Protein AF-A0A9N9AVS7-F1 (afdb_monomer_lite)

Sequence (175 aa):
MSTRVISFNDLRQEFRLSVIRLQADAKSEFERKAEKIQEEVSEMNEDEIEDYVRGKFQKLNSLFLERSIDLEEYVIGKKPQKPVKNPDETNEEYQERNKAYEDDLKSYKTFTTWSMNIIERLTDWLSELFDEIMNFFKNLWILIKCKFQDIYTSVRNFVERIAEKFSQLHKYLFR

Structure (mmCIF, N/CA/C/O backbone):
data_AF-A0A9N9AVS7-F1
#
_entry.id   AF-A0A9N9AVS7-F1
#
loop_
_atom_site.group_PDB
_atom_site.id
_atom_site.type_symbol
_atom_site.label_atom_id
_atom_site.label_alt_id
_atom_site.label_comp_id
_atom_site.label_asym_id
_atom_site.label_entity_id
_atom_site.label_seq_id
_atom_site.pdbx_PDB_ins_code
_atom_site.Cartn_x
_atom_site.Cartn_y
_atom_site.Cartn_z
_atom_site.occupancy
_atom_site.B_iso_or_equiv
_atom_site.auth_seq_id
_atom_site.auth_comp_id
_atom_site.auth_asym_id
_atom_site.auth_atom_id
_atom_site.pdbx_PDB_model_num
ATOM 1 N N . MET A 1 1 ? -28.516 -17.788 5.079 1.00 35.97 1 MET A N 1
ATOM 2 C CA . MET A 1 1 ? -27.340 -17.610 4.199 1.00 35.97 1 MET A CA 1
ATOM 3 C C . MET A 1 1 ? -26.111 -17.904 5.036 1.00 35.97 1 MET A C 1
ATOM 5 O O . MET A 1 1 ? -25.954 -17.280 6.073 1.00 35.97 1 MET A O 1
ATOM 9 N N . SER A 1 2 ? -25.322 -18.914 4.670 1.00 32.44 2 SER A N 1
ATOM 10 C CA . SER A 1 2 ? -24.128 -19.298 5.429 1.00 32.44 2 SER A CA 1
ATOM 11 C C . SER A 1 2 ? -22.992 -18.345 5.072 1.00 32.44 2 SER A C 1
ATOM 13 O O . SER A 1 2 ? -22.505 -18.378 3.943 1.00 32.44 2 SER A O 1
ATOM 15 N N . THR A 1 3 ? -22.583 -17.489 6.006 1.00 39.91 3 THR A N 1
ATOM 16 C CA . THR A 1 3 ? -21.383 -16.658 5.867 1.00 39.91 3 THR A CA 1
ATOM 17 C C . THR A 1 3 ? -20.189 -17.597 5.744 1.00 39.91 3 THR A C 1
ATOM 19 O O . THR A 1 3 ? -19.870 -18.335 6.676 1.00 39.91 3 THR A O 1
ATOM 22 N N . ARG A 1 4 ? -19.579 -17.658 4.559 1.00 41.06 4 ARG A N 1
ATOM 23 C CA . ARG A 1 4 ? -18.412 -18.506 4.318 1.00 41.06 4 ARG A CA 1
ATOM 24 C C . ARG A 1 4 ? -17.257 -17.916 5.123 1.00 41.06 4 ARG A C 1
ATOM 26 O O . ARG A 1 4 ? -16.785 -16.828 4.811 1.00 41.06 4 ARG A O 1
ATOM 33 N N . VAL A 1 5 ? -16.853 -18.601 6.188 1.00 46.31 5 VAL A N 1
ATOM 34 C CA . VAL A 1 5 ? -15.674 -18.222 6.971 1.00 46.31 5 VAL A CA 1
ATOM 35 C C . VAL A 1 5 ? -14.461 -18.481 6.086 1.00 46.31 5 VAL A C 1
ATOM 37 O O . VAL A 1 5 ? -14.108 -19.633 5.845 1.00 46.31 5 VAL A O 1
ATOM 40 N N . ILE A 1 6 ? -13.877 -17.416 5.538 1.00 55.72 6 ILE A N 1
ATOM 41 C CA . ILE A 1 6 ? -12.631 -17.496 4.773 1.00 55.72 6 ILE A CA 1
ATOM 42 C C . ILE A 1 6 ? -11.532 -17.856 5.771 1.00 55.72 6 ILE A C 1
ATOM 44 O O . ILE A 1 6 ? -11.281 -17.107 6.718 1.00 55.72 6 ILE A O 1
ATOM 48 N N . SER A 1 7 ? -10.907 -19.021 5.604 1.00 64.00 7 SER A N 1
ATOM 49 C CA . SER A 1 7 ? -9.824 -19.424 6.492 1.00 64.00 7 SER A CA 1
ATOM 50 C C . SER A 1 7 ? -8.529 -18.696 6.123 1.00 64.00 7 SER A C 1
ATOM 52 O O . SER A 1 7 ? -8.306 -18.302 4.977 1.00 64.00 7 SER A O 1
ATOM 54 N N . PHE A 1 8 ? -7.617 -18.570 7.086 1.00 53.09 8 PHE A N 1
ATOM 55 C CA . PHE A 1 8 ? -6.268 -18.044 6.844 1.00 53.09 8 PHE A CA 1
ATOM 56 C C . PHE A 1 8 ? -5.529 -18.803 5.723 1.00 53.09 8 PHE A C 1
ATOM 58 O O . PHE A 1 8 ? -4.751 -18.219 4.968 1.00 53.09 8 PHE A O 1
ATOM 65 N N . ASN A 1 9 ? -5.796 -20.104 5.578 1.00 57.94 9 ASN A N 1
ATOM 66 C CA . ASN A 1 9 ? -5.213 -20.916 4.514 1.00 57.94 9 ASN A CA 1
ATOM 67 C C . ASN A 1 9 ? -5.790 -20.581 3.133 1.00 57.94 9 ASN A C 1
ATOM 69 O O . ASN A 1 9 ? -5.039 -20.632 2.159 1.00 57.94 9 ASN A O 1
ATOM 73 N N . ASP A 1 10 ? -7.063 -20.188 3.050 1.00 65.50 10 ASP A N 1
ATOM 74 C CA . ASP A 1 10 ? -7.693 -19.768 1.794 1.00 65.50 10 ASP A CA 1
ATOM 75 C C . ASP A 1 10 ? -7.088 -18.444 1.306 1.00 65.50 10 ASP A C 1
ATOM 77 O O . ASP A 1 10 ? -6.603 -18.372 0.177 1.00 65.50 10 ASP A O 1
ATOM 81 N N . LEU A 1 11 ? -6.966 -17.447 2.196 1.00 61.53 11 LEU A N 1
ATOM 82 C CA . LEU A 1 11 ? -6.297 -16.167 1.902 1.00 61.53 11 LEU A CA 1
ATOM 83 C C . LEU A 1 11 ? -4.847 -16.366 1.445 1.00 61.53 11 LEU A C 1
ATOM 85 O O . LEU A 1 11 ? -4.372 -15.722 0.510 1.00 61.53 11 LEU A O 1
ATOM 89 N N . ARG A 1 12 ? -4.130 -17.297 2.081 1.00 62.41 12 ARG A N 1
ATOM 90 C CA . ARG A 1 12 ? -2.742 -17.611 1.727 1.00 62.41 12 ARG A CA 1
ATOM 91 C C . ARG A 1 12 ? -2.616 -18.229 0.333 1.00 62.41 12 ARG A C 1
ATOM 93 O O . ARG A 1 12 ? -1.641 -17.947 -0.367 1.00 62.41 12 ARG A O 1
ATOM 100 N N . GLN A 1 13 ? -3.550 -19.097 -0.053 1.00 67.19 13 GLN A N 1
ATOM 101 C CA . GLN A 1 13 ? -3.548 -19.724 -1.376 1.00 67.19 13 GLN A CA 1
ATOM 102 C C . GLN A 1 13 ? -3.958 -18.734 -2.468 1.00 67.19 13 GLN A C 1
ATOM 104 O O . GLN A 1 13 ? -3.292 -18.675 -3.500 1.00 67.19 13 GLN A O 1
ATOM 109 N N . GLU A 1 14 ? -4.967 -17.896 -2.225 1.00 66.62 14 GLU A N 1
ATOM 110 C CA . GLU A 1 14 ? -5.348 -16.820 -3.148 1.00 66.62 14 GLU A CA 1
ATOM 111 C C . GLU A 1 14 ? -4.207 -15.821 -3.368 1.00 66.62 14 GLU A C 1
ATOM 113 O O . GLU A 1 14 ? -3.909 -15.462 -4.510 1.00 66.62 14 GLU A O 1
ATOM 118 N N . PHE A 1 15 ? -3.499 -15.441 -2.301 1.00 62.44 15 PHE A N 1
ATOM 119 C CA . PHE A 1 15 ? -2.329 -14.570 -2.399 1.00 62.44 15 PHE A CA 1
ATOM 120 C C . PHE A 1 15 ? -1.210 -15.214 -3.231 1.00 62.44 15 PHE A C 1
ATOM 122 O O . PHE A 1 15 ? -0.659 -14.583 -4.130 1.00 62.44 15 PHE A O 1
ATOM 129 N N . ARG A 1 16 ? -0.911 -16.500 -3.003 1.00 65.88 16 ARG A N 1
ATOM 130 C CA . ARG A 1 16 ? 0.086 -17.247 -3.793 1.00 65.88 16 ARG A CA 1
ATOM 131 C C . ARG A 1 16 ? -0.275 -17.338 -5.273 1.00 65.88 16 ARG A C 1
ATOM 133 O O . ARG A 1 16 ? 0.585 -17.098 -6.115 1.00 65.88 16 ARG A O 1
ATOM 140 N N . LEU A 1 17 ? -1.524 -17.669 -5.592 1.00 67.94 17 LEU A N 1
ATOM 141 C CA . LEU A 1 17 ? -1.998 -17.744 -6.976 1.00 67.94 17 LEU A CA 1
ATOM 142 C C . LEU A 1 17 ? -1.959 -16.372 -7.660 1.00 67.94 17 LEU A C 1
ATOM 144 O O . LEU A 1 17 ? -1.605 -16.286 -8.834 1.00 67.94 17 LEU A O 1
ATOM 148 N N . SER A 1 18 ? -2.262 -15.306 -6.917 1.00 62.62 18 SER A N 1
ATOM 149 C CA . SER A 1 18 ? -2.163 -13.928 -7.405 1.00 62.62 18 SER A CA 1
ATOM 150 C C . SER A 1 18 ? -0.718 -13.541 -7.716 1.00 62.62 18 SER A C 1
ATOM 152 O O . SER A 1 18 ? -0.465 -12.991 -8.782 1.00 62.62 18 SER A O 1
ATOM 154 N N . VAL A 1 19 ? 0.239 -13.902 -6.851 1.00 59.91 19 VAL A N 1
ATOM 155 C CA . VAL A 1 19 ? 1.678 -13.679 -7.085 1.00 59.91 19 VAL A CA 1
ATOM 156 C C . VAL A 1 19 ? 2.172 -14.439 -8.321 1.00 59.91 19 VAL A C 1
ATOM 158 O O . VAL A 1 19 ? 2.888 -13.863 -9.133 1.00 59.91 19 VAL A O 1
ATOM 161 N N . ILE A 1 20 ? 1.758 -15.697 -8.511 1.00 65.75 20 ILE A N 1
ATOM 162 C CA . ILE A 1 20 ? 2.147 -16.502 -9.684 1.00 65.75 20 ILE A CA 1
ATOM 163 C C . ILE A 1 20 ? 1.597 -15.898 -10.986 1.00 65.75 20 ILE A C 1
ATOM 165 O O . ILE A 1 20 ? 2.318 -15.824 -11.979 1.00 65.75 20 ILE A O 1
ATOM 169 N N . ARG A 1 21 ? 0.340 -15.434 -10.993 1.00 64.75 21 ARG A N 1
ATOM 170 C CA . ARG A 1 21 ? -0.246 -14.745 -12.159 1.00 64.75 21 ARG A CA 1
ATOM 171 C C . ARG A 1 21 ? 0.463 -13.424 -12.450 1.00 64.75 21 ARG A C 1
ATOM 173 O O . ARG A 1 21 ? 0.834 -13.178 -13.590 1.00 64.75 21 ARG A O 1
ATOM 180 N N . LEU A 1 22 ? 0.737 -12.632 -11.411 1.00 63.34 22 LEU A N 1
ATOM 181 C CA . LEU A 1 22 ? 1.546 -11.414 -11.511 1.00 63.34 22 LEU A CA 1
ATOM 182 C C . LEU A 1 22 ? 2.916 -11.695 -12.134 1.00 63.34 22 LEU A C 1
ATOM 184 O O . LEU A 1 22 ? 3.330 -10.966 -13.023 1.00 63.34 22 LEU A O 1
ATOM 188 N N . GLN A 1 23 ? 3.598 -12.764 -11.720 1.00 62.03 23 GLN A N 1
ATOM 189 C CA . GLN A 1 23 ? 4.893 -13.159 -12.283 1.00 62.03 23 GLN A CA 1
ATOM 190 C C . GLN A 1 23 ? 4.810 -13.549 -13.764 1.00 62.03 23 GLN A C 1
ATOM 192 O O . GLN A 1 23 ? 5.704 -13.196 -14.532 1.00 62.03 23 GLN A O 1
ATOM 197 N N . ALA A 1 24 ? 3.756 -14.264 -14.167 1.00 65.75 24 ALA A N 1
ATOM 198 C CA . ALA A 1 24 ? 3.571 -14.714 -15.546 1.00 65.75 24 ALA A CA 1
ATOM 199 C C . ALA A 1 24 ? 3.228 -13.559 -16.505 1.00 65.75 24 ALA A C 1
ATOM 201 O O . ALA A 1 24 ? 3.781 -13.489 -17.602 1.00 65.75 24 ALA A O 1
ATOM 202 N N . ASP A 1 25 ? 2.372 -12.630 -16.073 1.00 67.12 25 ASP A N 1
ATOM 203 C CA . ASP A 1 25 ? 1.868 -11.544 -16.922 1.00 67.12 25 ASP A CA 1
ATOM 204 C C . ASP A 1 25 ? 2.769 -10.294 -16.898 1.00 67.12 25 ASP A C 1
ATOM 206 O O . ASP A 1 25 ? 2.755 -9.499 -17.842 1.00 67.12 25 ASP A O 1
ATOM 210 N N . ALA A 1 26 ? 3.598 -10.125 -15.857 1.00 64.31 26 ALA A N 1
ATOM 211 C CA . ALA A 1 26 ? 4.407 -8.920 -15.651 1.00 64.31 26 ALA A CA 1
ATOM 212 C C . ALA A 1 26 ? 5.380 -8.624 -16.794 1.00 64.31 26 ALA A C 1
ATOM 214 O O . ALA A 1 26 ? 5.586 -7.456 -17.114 1.00 64.31 26 ALA A O 1
ATOM 215 N N . LYS A 1 27 ? 5.977 -9.645 -17.420 1.00 64.38 27 LYS A N 1
ATOM 216 C CA . LYS A 1 27 ? 6.953 -9.437 -18.500 1.00 64.38 27 LYS A CA 1
ATOM 217 C C . LYS A 1 27 ? 6.298 -8.816 -19.738 1.00 64.38 27 LYS A C 1
ATOM 219 O O . LYS A 1 27 ? 6.723 -7.753 -20.179 1.00 64.38 27 LYS A O 1
ATOM 224 N N . SER A 1 28 ? 5.249 -9.451 -20.261 1.00 68.44 28 SER A N 1
ATOM 225 C CA . SER A 1 28 ? 4.549 -8.983 -21.464 1.00 68.44 28 SER A CA 1
ATOM 226 C C . SER A 1 28 ? 3.860 -7.634 -21.231 1.00 68.44 28 SER A C 1
ATOM 228 O O . SER A 1 28 ? 3.841 -6.774 -22.109 1.00 68.44 28 SER A O 1
ATOM 230 N N . GLU A 1 29 ? 3.321 -7.413 -20.028 1.00 74.75 29 GLU A N 1
ATOM 231 C CA . GLU A 1 29 ? 2.781 -6.113 -19.623 1.00 74.75 29 GLU A CA 1
ATOM 232 C C . GLU A 1 29 ? 3.853 -5.019 -19.561 1.00 74.75 29 GLU A C 1
ATOM 234 O O . GLU A 1 29 ? 3.593 -3.890 -19.985 1.00 74.75 29 GLU A O 1
ATOM 239 N N . PHE A 1 30 ? 5.030 -5.335 -19.013 1.00 71.06 30 PHE A N 1
ATOM 240 C CA . PHE A 1 30 ? 6.140 -4.397 -18.888 1.00 71.06 30 PHE A CA 1
ATOM 241 C C . PHE A 1 30 ? 6.669 -3.983 -20.260 1.00 71.06 30 PHE A C 1
ATOM 243 O O . PHE A 1 30 ? 6.760 -2.788 -20.521 1.00 71.06 30 PHE A O 1
ATOM 250 N N . GLU A 1 31 ? 6.955 -4.947 -21.141 1.00 71.69 31 GLU A N 1
ATOM 251 C CA . GLU A 1 31 ? 7.454 -4.699 -22.502 1.00 71.69 31 GLU A CA 1
ATOM 252 C C . GLU A 1 31 ? 6.482 -3.789 -23.275 1.00 71.69 31 GLU A C 1
ATOM 254 O O . GLU A 1 31 ? 6.863 -2.706 -23.720 1.00 71.69 31 GLU A O 1
ATOM 259 N N . ARG A 1 32 ? 5.187 -4.134 -23.287 1.00 81.31 32 ARG A N 1
ATOM 260 C CA . ARG A 1 32 ? 4.142 -3.332 -23.945 1.00 81.31 32 ARG A CA 1
ATOM 261 C C . ARG A 1 32 ? 4.027 -1.908 -23.387 1.00 81.31 32 ARG A C 1
ATOM 263 O O . ARG A 1 32 ? 3.789 -0.957 -24.129 1.00 81.31 32 ARG A O 1
ATOM 270 N N . LYS A 1 33 ? 4.109 -1.741 -22.062 1.00 83.81 33 LYS A N 1
ATOM 271 C CA . LYS A 1 33 ? 4.021 -0.414 -21.425 1.00 83.81 33 LYS A CA 1
ATOM 272 C C . LYS A 1 33 ? 5.284 0.410 -21.671 1.00 83.81 33 LYS A C 1
ATOM 274 O O . LYS A 1 33 ? 5.166 1.622 -21.826 1.00 83.81 33 LYS A O 1
ATOM 279 N N . ALA A 1 34 ? 6.454 -0.222 -21.714 1.00 80.25 34 ALA A N 1
ATOM 280 C CA . ALA A 1 34 ? 7.719 0.444 -21.992 1.00 80.25 34 ALA A CA 1
ATOM 281 C C . ALA A 1 34 ? 7.753 1.014 -23.417 1.00 80.25 34 ALA A C 1
ATOM 283 O O . ALA A 1 34 ? 8.089 2.183 -23.575 1.00 80.25 34 ALA A O 1
ATOM 284 N N . GLU A 1 35 ? 7.319 0.240 -24.418 1.00 80.00 35 GLU A N 1
ATOM 285 C CA . GLU A 1 35 ? 7.210 0.699 -25.814 1.00 80.00 35 GLU A CA 1
ATOM 286 C C . GLU A 1 35 ? 6.297 1.926 -25.935 1.00 80.00 35 GLU A C 1
ATOM 288 O O . GLU A 1 35 ? 6.700 2.956 -26.468 1.00 80.00 35 GLU A O 1
ATOM 293 N N . LYS A 1 36 ? 5.104 1.873 -25.329 1.00 86.19 36 LYS A N 1
ATOM 294 C CA . LYS A 1 36 ? 4.165 3.006 -25.332 1.00 86.19 36 LYS A CA 1
ATOM 295 C C . LYS A 1 36 ? 4.752 4.264 -24.684 1.00 86.19 36 LYS A C 1
ATOM 297 O O . LYS A 1 36 ? 4.551 5.368 -25.174 1.00 86.19 36 LYS A O 1
ATOM 302 N N . ILE A 1 37 ? 5.455 4.113 -23.560 1.00 87.31 37 ILE A N 1
ATOM 303 C CA . ILE A 1 37 ? 6.089 5.247 -22.873 1.00 87.31 37 ILE A CA 1
ATOM 304 C C . ILE A 1 37 ? 7.236 5.811 -23.715 1.00 87.31 37 ILE A C 1
ATOM 306 O O . ILE A 1 37 ? 7.430 7.021 -23.730 1.00 87.31 37 ILE A O 1
ATOM 310 N N . GLN A 1 38 ? 7.984 4.960 -24.419 1.00 86.25 38 GLN A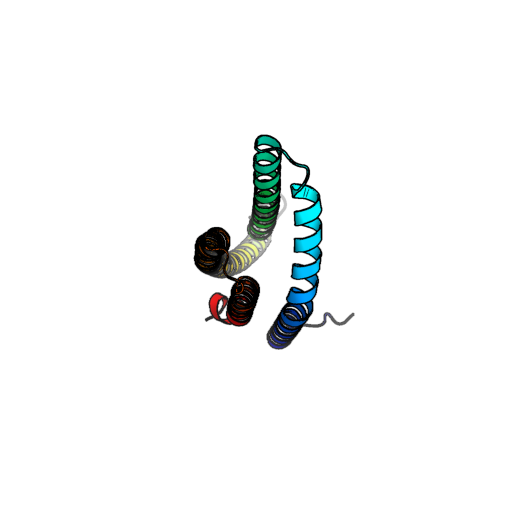 N 1
ATOM 311 C CA . GLN A 1 38 ? 9.037 5.408 -25.323 1.00 86.25 38 GLN A CA 1
ATOM 312 C C . GLN A 1 38 ? 8.468 6.260 -26.463 1.00 86.25 38 GLN A C 1
ATOM 314 O O . GLN A 1 38 ? 9.041 7.304 -26.760 1.00 86.25 38 GLN A O 1
ATOM 319 N N . GLU A 1 39 ? 7.347 5.849 -27.060 1.00 88.44 39 GLU A N 1
ATOM 320 C CA . GLU A 1 39 ? 6.641 6.646 -28.070 1.00 88.44 39 GLU A CA 1
ATOM 321 C C . GLU A 1 39 ? 6.209 8.004 -27.498 1.00 88.44 39 GLU A C 1
ATOM 323 O O . GLU A 1 39 ? 6.561 9.033 -28.068 1.00 88.44 39 GLU A O 1
ATOM 328 N N . GLU A 1 40 ? 5.547 8.015 -26.331 1.00 88.69 40 GLU A N 1
ATOM 329 C CA . GLU A 1 40 ? 5.104 9.247 -25.655 1.00 88.69 40 GLU A CA 1
ATOM 330 C C . GLU A 1 40 ? 6.270 10.218 -25.396 1.00 88.69 40 GLU A C 1
ATOM 332 O O . GLU A 1 40 ? 6.149 11.410 -25.652 1.00 88.69 40 GLU A O 1
ATOM 337 N N . VAL A 1 41 ? 7.406 9.712 -24.908 1.00 90.19 41 VAL A N 1
ATOM 338 C CA . VAL A 1 41 ? 8.562 10.534 -24.511 1.00 90.19 41 VAL A CA 1
ATOM 339 C C . VAL A 1 41 ? 9.418 10.971 -25.706 1.00 90.19 41 VAL A C 1
ATOM 341 O O . VAL A 1 41 ? 10.141 11.958 -25.605 1.00 90.19 41 VAL A O 1
ATOM 344 N N . SER A 1 42 ? 9.351 10.273 -26.844 1.00 89.81 42 SER A N 1
ATOM 345 C CA . SER A 1 42 ? 10.222 10.539 -28.000 1.00 89.81 42 SER A CA 1
ATOM 346 C C . SER A 1 42 ? 10.012 11.908 -28.657 1.00 89.81 42 SER A C 1
ATOM 348 O O . SER A 1 42 ? 10.940 12.427 -29.278 1.00 89.81 42 SER A O 1
ATOM 350 N N . GLU A 1 43 ? 8.824 12.493 -28.498 1.00 90.88 43 GLU A N 1
ATOM 351 C CA . GLU A 1 43 ? 8.455 13.798 -29.063 1.00 90.88 43 GLU A CA 1
ATOM 352 C C . GLU A 1 43 ? 8.586 14.953 -28.053 1.00 90.88 43 GLU A C 1
ATOM 354 O O . GLU A 1 43 ? 8.451 16.114 -28.436 1.00 90.88 43 GLU A O 1
ATOM 359 N N . MET A 1 44 ? 8.858 14.651 -26.778 1.00 95.19 44 MET A N 1
ATOM 360 C CA . MET A 1 44 ? 8.900 15.632 -25.691 1.00 95.19 44 MET A CA 1
ATOM 361 C C . MET A 1 44 ? 10.238 16.380 -25.632 1.00 95.19 44 MET A C 1
ATOM 363 O O . MET A 1 44 ? 11.312 15.806 -25.835 1.00 95.19 44 MET A O 1
ATOM 367 N N . ASN A 1 45 ? 10.182 17.662 -25.278 1.00 95.19 45 ASN A N 1
ATOM 368 C CA . ASN A 1 45 ? 11.353 18.444 -24.887 1.00 95.19 45 ASN A CA 1
ATOM 369 C C . ASN A 1 45 ? 11.751 18.199 -23.414 1.00 95.19 45 ASN A C 1
ATOM 371 O O . ASN A 1 45 ? 11.093 17.456 -22.691 1.00 95.19 45 ASN A O 1
ATOM 375 N N . GLU A 1 46 ? 12.852 18.807 -22.963 1.00 94.00 46 GLU A N 1
ATOM 376 C CA . GLU A 1 46 ? 13.396 18.599 -21.611 1.00 94.00 46 GLU A CA 1
ATOM 377 C C . GLU A 1 46 ? 12.396 18.937 -20.491 1.00 94.00 46 GLU A C 1
ATOM 379 O O . GLU A 1 46 ? 12.189 18.111 -19.598 1.00 94.00 46 GLU A O 1
ATOM 384 N N . ASP A 1 47 ? 11.730 20.091 -20.576 1.00 95.75 47 ASP A N 1
ATOM 385 C CA . ASP A 1 47 ? 10.743 20.530 -19.581 1.00 95.75 47 ASP A CA 1
ATOM 386 C C . ASP A 1 47 ? 9.520 19.593 -19.576 1.00 95.75 47 ASP A C 1
ATOM 388 O O . ASP A 1 47 ? 9.028 19.191 -18.521 1.00 95.75 47 ASP A O 1
ATOM 392 N N . GLU A 1 48 ? 9.065 19.169 -20.760 1.00 96.56 48 GLU A N 1
ATOM 393 C CA . GLU A 1 48 ? 7.953 18.220 -20.911 1.00 96.56 48 GLU A CA 1
ATOM 394 C C . GLU A 1 48 ? 8.281 16.840 -20.315 1.00 96.56 48 GLU A C 1
ATOM 396 O O . GLU A 1 48 ? 7.417 16.214 -19.694 1.00 96.56 48 GLU A O 1
ATOM 401 N N . ILE A 1 49 ? 9.527 16.371 -20.449 1.00 94.06 49 ILE A N 1
ATOM 402 C CA . ILE A 1 49 ? 9.997 15.125 -19.825 1.00 94.06 49 ILE A CA 1
ATOM 403 C C . ILE A 1 49 ? 10.004 15.261 -18.302 1.00 94.06 49 ILE A C 1
ATOM 405 O O . ILE A 1 49 ? 9.570 14.339 -17.601 1.00 94.06 49 ILE A O 1
ATOM 409 N N . GLU A 1 50 ? 10.490 16.386 -17.776 1.00 95.56 50 GLU A N 1
ATOM 410 C CA . GLU A 1 50 ? 10.502 16.633 -16.337 1.00 95.56 50 GLU A CA 1
ATOM 411 C C . GLU A 1 50 ? 9.080 16.630 -15.761 1.00 95.56 50 GLU A C 1
ATOM 413 O O . GLU A 1 50 ? 8.807 15.915 -14.787 1.00 95.56 50 GLU A O 1
ATOM 418 N N . ASP A 1 51 ? 8.156 17.356 -16.387 1.00 96.81 51 ASP A N 1
ATOM 419 C CA . ASP A 1 51 ? 6.755 17.404 -15.972 1.00 96.81 51 ASP A CA 1
ATOM 420 C C . ASP A 1 51 ? 6.072 16.039 -16.096 1.00 96.81 51 ASP A C 1
ATOM 422 O O . ASP A 1 51 ? 5.338 15.622 -15.191 1.00 96.81 51 ASP A O 1
ATOM 426 N N . TYR A 1 52 ? 6.363 15.287 -17.160 1.00 94.06 52 TYR A N 1
ATOM 427 C CA . TYR A 1 52 ? 5.875 13.922 -17.329 1.00 94.06 52 TYR A CA 1
ATOM 428 C C . TYR A 1 52 ? 6.326 13.016 -16.174 1.00 94.06 52 TYR A C 1
ATOM 430 O O . TYR A 1 52 ? 5.498 12.330 -15.561 1.00 94.06 52 TYR A O 1
ATOM 438 N N . VAL A 1 53 ? 7.618 13.036 -15.825 1.00 93.31 53 VAL A N 1
ATOM 439 C CA . VAL A 1 53 ? 8.173 12.261 -14.703 1.00 93.31 53 VAL A CA 1
ATOM 440 C C . VAL A 1 53 ? 7.521 12.679 -13.386 1.00 93.31 53 VAL A C 1
ATOM 442 O O . VAL A 1 53 ? 7.014 11.820 -12.653 1.00 93.31 53 VAL A O 1
ATOM 445 N N . ARG A 1 54 ? 7.470 13.986 -13.097 1.00 96.19 54 ARG A N 1
ATOM 446 C CA . ARG A 1 54 ? 6.841 14.528 -11.882 1.00 96.19 54 ARG A CA 1
ATOM 447 C C . ARG A 1 54 ? 5.382 14.090 -11.771 1.00 96.19 54 ARG A C 1
ATOM 449 O O . ARG A 1 54 ? 4.979 13.611 -10.711 1.00 96.19 54 ARG A O 1
ATOM 456 N N . GLY A 1 55 ? 4.618 14.153 -12.860 1.00 96.00 55 GLY A N 1
ATOM 457 C CA . GLY A 1 55 ? 3.216 13.740 -12.896 1.00 96.00 55 GLY A CA 1
ATOM 458 C C . GLY A 1 55 ? 3.003 12.256 -12.571 1.00 96.00 55 GLY A C 1
ATOM 459 O O . GLY A 1 55 ? 2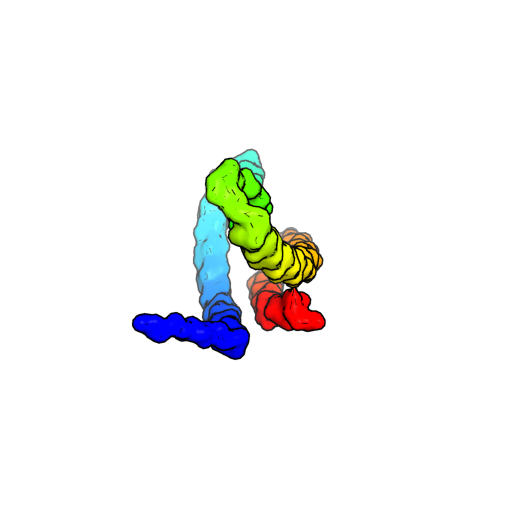.077 11.908 -11.832 1.00 96.00 55 GLY A O 1
ATOM 460 N N . LYS A 1 56 ? 3.874 11.352 -13.053 1.00 92.81 56 LYS A N 1
ATOM 461 C CA . LYS A 1 56 ? 3.782 9.916 -12.710 1.00 92.81 56 LYS A CA 1
ATOM 462 C C . LYS A 1 56 ? 4.048 9.665 -11.226 1.00 92.81 56 LYS A C 1
ATOM 464 O O . LYS A 1 56 ? 3.301 8.905 -10.606 1.00 92.81 56 LYS A O 1
ATOM 469 N N . PHE A 1 57 ? 5.065 10.310 -10.652 1.00 93.12 57 PHE A N 1
ATOM 470 C CA . PHE A 1 57 ? 5.373 10.180 -9.224 1.00 93.12 57 PHE A CA 1
ATOM 471 C C . PHE A 1 57 ? 4.300 10.818 -8.339 1.00 93.12 57 PHE A C 1
ATOM 473 O O . PHE A 1 57 ? 3.906 10.217 -7.343 1.00 93.12 57 PHE A O 1
ATOM 480 N N . GLN A 1 58 ? 3.754 11.974 -8.721 1.00 96.44 58 GLN A N 1
ATOM 481 C CA . GLN A 1 58 ? 2.626 12.590 -8.016 1.00 96.44 58 GLN A CA 1
ATOM 482 C C . GLN A 1 58 ? 1.421 11.651 -7.965 1.00 96.44 58 GLN A C 1
ATOM 484 O O . GLN A 1 58 ? 0.874 11.423 -6.891 1.00 96.44 58 GLN A O 1
ATOM 489 N N . LYS A 1 59 ? 1.058 11.031 -9.095 1.00 94.69 59 LYS A N 1
ATOM 490 C CA . LYS A 1 59 ? -0.038 10.055 -9.136 1.00 94.69 59 LYS A CA 1
ATOM 491 C C . LYS A 1 59 ? 0.209 8.859 -8.210 1.00 94.69 59 LYS A C 1
ATOM 493 O O . LYS A 1 59 ? -0.716 8.431 -7.523 1.00 94.69 59 LYS A O 1
ATOM 498 N N . LEU A 1 60 ? 1.431 8.318 -8.192 1.00 90.94 60 LE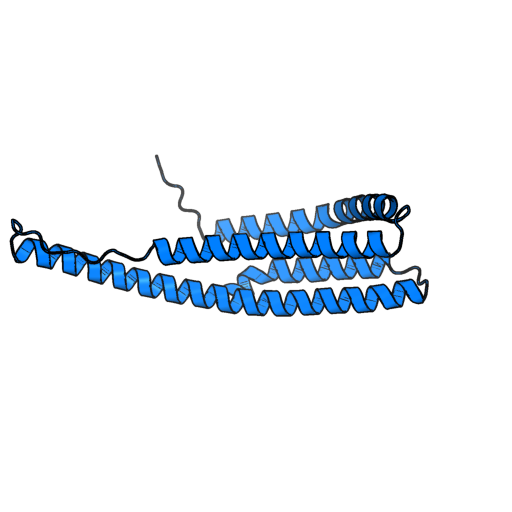U A N 1
ATOM 499 C CA . LEU A 1 60 ? 1.807 7.230 -7.282 1.00 90.94 60 LEU A CA 1
ATOM 500 C C . LEU A 1 60 ? 1.654 7.656 -5.813 1.00 90.94 60 LEU A C 1
ATOM 502 O O . LEU A 1 60 ? 1.036 6.937 -5.030 1.00 90.94 60 LEU A O 1
ATOM 506 N N . ASN A 1 61 ? 2.162 8.839 -5.464 1.00 93.75 61 ASN A N 1
ATOM 507 C CA . ASN A 1 61 ? 2.104 9.375 -4.106 1.00 93.75 61 ASN A CA 1
ATOM 508 C C . ASN A 1 61 ? 0.660 9.606 -3.647 1.00 93.75 61 ASN A C 1
ATOM 510 O O . ASN A 1 61 ? 0.305 9.221 -2.535 1.00 93.75 61 ASN A O 1
ATOM 514 N N . SER A 1 62 ? -0.187 10.184 -4.504 1.00 95.19 62 SER A N 1
ATOM 515 C CA . SER A 1 62 ? -1.603 10.409 -4.196 1.00 95.19 62 SER A CA 1
ATOM 516 C C . SER A 1 62 ? -2.347 9.102 -3.937 1.00 95.19 62 SER A C 1
ATOM 518 O O . SER A 1 62 ? -3.082 9.019 -2.960 1.00 95.19 62 SER A O 1
ATOM 520 N N . LEU A 1 63 ? -2.117 8.068 -4.757 1.00 94.06 63 LEU A N 1
ATOM 521 C CA . LEU A 1 63 ? -2.732 6.754 -4.551 1.00 94.06 63 LEU A CA 1
ATOM 522 C C . LEU A 1 63 ? -2.322 6.130 -3.214 1.00 94.06 63 LEU A C 1
ATOM 524 O O . LEU A 1 63 ? -3.163 5.563 -2.523 1.00 94.06 63 LEU A O 1
ATOM 528 N N . PHE A 1 64 ? -1.041 6.218 -2.846 1.00 90.06 64 PHE A N 1
ATOM 529 C CA . PHE A 1 64 ? -0.572 5.685 -1.567 1.00 90.06 64 PHE A CA 1
ATOM 530 C C . PHE A 1 64 ? -1.188 6.438 -0.382 1.00 90.06 64 PHE A C 1
ATOM 532 O O . PHE A 1 64 ? -1.678 5.813 0.557 1.00 90.06 64 PHE A O 1
ATOM 539 N N . LEU A 1 65 ? -1.213 7.772 -0.453 1.00 93.94 65 LEU A N 1
ATOM 540 C CA . LEU A 1 65 ? -1.779 8.621 0.591 1.00 93.94 65 LEU A CA 1
ATOM 541 C C . LEU A 1 65 ? -3.276 8.359 0.795 1.00 93.94 65 LEU A C 1
ATOM 543 O O . LEU A 1 65 ? -3.700 8.157 1.927 1.00 93.94 65 LEU A O 1
ATOM 547 N N . GLU A 1 66 ? -4.054 8.305 -0.288 1.00 95.81 66 GLU A N 1
ATOM 548 C CA . GLU A 1 66 ? -5.495 8.019 -0.242 1.00 95.81 66 GLU A CA 1
ATOM 549 C C . GLU A 1 66 ? -5.767 6.683 0.464 1.00 95.81 66 GLU A C 1
ATOM 551 O O . GLU A 1 66 ? -6.533 6.624 1.422 1.00 95.81 66 GLU A O 1
ATOM 556 N N . ARG A 1 67 ? -5.057 5.616 0.073 1.00 92.88 67 ARG A N 1
ATOM 557 C CA . ARG A 1 67 ? -5.227 4.292 0.692 1.00 92.88 67 ARG A CA 1
ATOM 558 C C . ARG A 1 67 ? -4.766 4.236 2.143 1.00 92.88 67 ARG A C 1
ATOM 560 O O . ARG A 1 67 ? -5.334 3.477 2.924 1.00 92.88 67 ARG A O 1
ATOM 567 N N . SER A 1 68 ? -3.752 5.016 2.507 1.00 92.88 68 SER A N 1
ATOM 568 C CA . SER A 1 68 ? -3.315 5.131 3.898 1.00 92.88 68 SER A CA 1
ATOM 569 C C . SER A 1 68 ? -4.384 5.799 4.765 1.00 92.88 68 SER A C 1
ATOM 571 O O . SER A 1 68 ? -4.639 5.325 5.871 1.00 92.88 68 SER A O 1
ATOM 573 N N . ILE A 1 69 ? -5.027 6.856 4.259 1.00 96.19 69 ILE A N 1
ATOM 574 C CA . ILE A 1 69 ? -6.119 7.554 4.950 1.00 96.19 69 ILE A CA 1
ATOM 575 C C . ILE A 1 69 ? -7.325 6.620 5.118 1.00 96.19 69 ILE A C 1
ATOM 577 O O . ILE A 1 69 ? -7.830 6.485 6.229 1.00 96.19 69 ILE A O 1
ATOM 581 N N . ASP A 1 70 ? -7.720 5.891 4.066 1.00 95.50 70 ASP A N 1
ATOM 582 C CA . ASP A 1 70 ? -8.818 4.911 4.132 1.00 95.50 70 ASP A CA 1
ATOM 583 C C . ASP A 1 70 ? -8.609 3.881 5.267 1.00 95.50 70 ASP A C 1
ATOM 585 O O . ASP A 1 70 ? -9.542 3.515 5.992 1.00 95.50 70 ASP A O 1
ATOM 589 N N . LEU A 1 71 ? -7.373 3.389 5.432 1.00 93.38 71 LEU A N 1
ATOM 590 C CA . LEU A 1 71 ? -7.020 2.430 6.483 1.00 93.38 71 LEU A CA 1
ATOM 591 C C . LEU A 1 71 ? -7.084 3.052 7.880 1.00 93.38 71 LEU A C 1
ATOM 593 O O . LEU A 1 71 ? -7.594 2.418 8.808 1.00 93.38 71 LEU A O 1
ATOM 597 N N . GLU A 1 72 ? -6.579 4.275 8.031 1.00 96.44 72 GLU A N 1
ATOM 598 C CA . GLU A 1 72 ? -6.646 5.025 9.285 1.00 96.44 72 GLU A CA 1
ATOM 599 C C . GLU A 1 72 ? -8.103 5.243 9.713 1.00 96.44 72 GLU A C 1
ATOM 601 O O . GLU A 1 72 ? -8.485 4.880 10.832 1.00 96.44 72 GLU A O 1
ATOM 606 N N . GLU A 1 73 ? -8.935 5.756 8.805 1.00 97.56 73 GLU A N 1
ATOM 607 C CA . GLU A 1 73 ? -10.357 5.990 9.046 1.00 97.56 73 GLU A CA 1
ATOM 608 C C . GLU A 1 73 ? -11.086 4.699 9.419 1.00 97.56 73 GLU A C 1
ATOM 610 O O . GLU A 1 73 ? -11.893 4.687 10.354 1.00 97.56 73 GLU A O 1
ATOM 615 N N . TYR A 1 74 ? -10.771 3.586 8.750 1.00 95.94 74 TYR A N 1
ATOM 616 C CA . TYR A 1 74 ? -11.353 2.291 9.082 1.00 95.94 74 TYR A CA 1
ATOM 617 C C . TYR A 1 74 ? -11.012 1.857 10.510 1.00 95.94 74 TYR A C 1
ATOM 619 O O . TYR A 1 74 ? -11.907 1.418 11.238 1.00 95.94 74 TYR A O 1
ATOM 627 N N . VAL A 1 75 ? -9.742 1.971 10.921 1.00 95.25 75 VAL A N 1
ATOM 628 C CA . VAL A 1 75 ? -9.302 1.585 12.270 1.00 95.25 75 VAL A CA 1
ATOM 629 C C . VAL A 1 75 ? -9.966 2.475 13.317 1.00 95.25 75 VAL A C 1
ATOM 631 O O . VAL A 1 75 ? -10.594 1.951 14.238 1.00 95.25 75 VAL A O 1
ATOM 634 N N . ILE A 1 76 ? -9.911 3.800 13.148 1.00 96.56 76 ILE A N 1
ATOM 635 C CA . ILE A 1 76 ? -10.538 4.766 14.064 1.00 96.56 76 ILE A CA 1
ATOM 636 C C . ILE A 1 76 ? -12.052 4.544 14.142 1.00 96.56 76 ILE A C 1
ATOM 638 O O . ILE A 1 76 ? -12.635 4.588 15.228 1.00 96.56 76 ILE A O 1
ATOM 642 N N . GLY A 1 77 ? -12.690 4.236 13.013 1.00 96.44 77 GLY A N 1
ATOM 643 C CA . GLY A 1 77 ? -14.122 3.968 12.914 1.00 96.44 77 GLY A CA 1
ATOM 644 C C . GLY A 1 77 ? -14.595 2.738 13.695 1.00 96.44 77 GLY A C 1
ATOM 645 O O . GLY A 1 77 ? -15.797 2.585 13.904 1.00 96.44 77 GLY A O 1
ATOM 646 N N . LYS A 1 78 ? -13.691 1.862 14.164 1.00 96.62 78 LYS A N 1
ATOM 647 C CA . LYS A 1 78 ? -14.040 0.735 15.053 1.00 96.62 78 LYS A CA 1
ATOM 648 C C . LYS A 1 78 ? -14.061 1.096 16.534 1.00 96.62 78 LYS A C 1
ATOM 650 O O . LYS A 1 78 ? -14.401 0.241 17.351 1.00 96.62 78 LYS A O 1
ATOM 655 N N . LYS A 1 79 ? -13.711 2.330 16.899 1.00 96.69 79 LYS A N 1
ATOM 656 C CA . LYS A 1 79 ? -13.723 2.781 18.291 1.00 96.69 79 LYS A CA 1
ATOM 657 C C . LYS A 1 79 ? -15.147 2.701 18.868 1.00 96.69 79 LYS A C 1
ATOM 659 O O . LYS A 1 79 ? -16.051 3.333 18.319 1.00 96.69 79 LYS A O 1
ATOM 664 N N . PRO A 1 80 ? -15.362 1.995 19.994 1.00 96.44 80 PRO A N 1
ATOM 665 C CA . PRO A 1 80 ? -16.676 1.931 20.617 1.00 96.44 80 PRO A CA 1
ATOM 666 C C . PRO A 1 80 ? -17.063 3.285 21.215 1.00 96.44 80 PRO A C 1
ATOM 668 O O . PRO A 1 80 ? -16.216 4.059 21.677 1.00 96.44 80 PRO A O 1
ATOM 671 N N . GLN A 1 81 ? -18.362 3.568 21.225 1.00 95.44 81 GLN A N 1
ATOM 672 C CA . GLN A 1 81 ? -18.902 4.795 21.798 1.00 95.44 81 GLN A CA 1
ATOM 673 C C . GLN A 1 81 ? -19.199 4.595 23.278 1.00 95.44 81 GLN A C 1
ATOM 675 O O . GLN A 1 81 ? -19.878 3.646 23.665 1.00 95.44 81 GLN A O 1
ATOM 680 N N . LYS A 1 82 ? -18.698 5.510 24.111 1.00 94.75 82 LYS A N 1
ATOM 681 C CA . LYS A 1 82 ? -18.966 5.470 25.546 1.00 94.75 82 LYS A CA 1
ATOM 682 C C . LYS A 1 82 ? -20.451 5.763 25.796 1.00 94.75 82 LYS A C 1
ATOM 684 O O . LYS A 1 82 ? -20.924 6.801 25.326 1.00 94.75 82 LYS A O 1
ATOM 689 N N . PRO A 1 83 ? -21.177 4.907 26.536 1.00 92.81 83 PRO A N 1
ATOM 690 C CA . PRO A 1 83 ? -22.578 5.151 26.832 1.00 92.81 83 PRO A CA 1
ATOM 691 C C . PRO A 1 83 ? -22.725 6.377 27.735 1.00 92.81 83 PRO A C 1
ATOM 693 O O . PRO A 1 83 ? -21.916 6.621 28.633 1.00 92.81 83 PRO A O 1
ATOM 696 N N . VAL A 1 84 ? -23.787 7.141 27.498 1.00 93.38 84 VAL A N 1
ATOM 697 C CA . VAL A 1 84 ? -24.226 8.239 28.362 1.00 93.38 84 VAL A CA 1
ATOM 698 C C . VAL A 1 84 ? -25.489 7.781 29.073 1.00 93.38 84 VAL A C 1
ATOM 700 O O . VAL A 1 84 ? -26.373 7.190 28.447 1.00 93.38 84 VAL A O 1
ATOM 703 N N . LYS A 1 85 ? -25.557 8.020 30.383 1.00 91.62 85 LYS A N 1
ATOM 704 C CA . LYS A 1 85 ? -26.723 7.650 31.180 1.00 91.62 85 LYS A CA 1
ATOM 705 C C . LYS A 1 85 ? -27.926 8.505 30.775 1.00 91.62 85 LYS A C 1
ATOM 707 O O . LYS A 1 85 ? -27.852 9.731 30.854 1.00 91.62 85 LYS A O 1
ATOM 712 N N . ASN A 1 86 ? -29.023 7.867 30.380 1.00 90.31 86 ASN A N 1
ATOM 713 C CA . ASN A 1 86 ? -30.282 8.548 30.115 1.00 90.31 86 ASN A CA 1
ATOM 714 C C . ASN A 1 86 ? -30.993 8.930 31.428 1.00 90.31 86 ASN A C 1
ATOM 716 O O . ASN A 1 86 ? -30.830 8.240 32.437 1.00 90.31 86 ASN A O 1
ATOM 720 N N . PRO A 1 87 ? -31.809 9.999 31.437 1.00 89.38 87 PRO A N 1
ATOM 721 C CA . PRO A 1 87 ? -32.548 10.418 32.632 1.00 89.38 87 PRO A CA 1
ATOM 722 C C . PRO A 1 87 ? -33.516 9.351 33.158 1.00 89.38 87 PRO A C 1
ATOM 724 O O . PRO A 1 87 ? -33.680 9.222 34.368 1.00 89.38 87 PRO A O 1
ATOM 727 N N . ASP A 1 88 ? -34.106 8.579 32.244 1.00 91.12 88 ASP A N 1
ATOM 728 C CA . ASP A 1 88 ? -35.156 7.600 32.539 1.00 91.12 88 ASP A CA 1
ATOM 729 C C . ASP A 1 88 ? -34.621 6.175 32.751 1.00 91.12 88 ASP A C 1
ATOM 731 O O . ASP A 1 88 ? -35.396 5.274 33.061 1.00 91.12 88 ASP A O 1
ATOM 735 N N . GLU A 1 89 ? -33.310 5.947 32.587 1.00 91.44 89 GLU A N 1
ATOM 736 C CA . GLU A 1 89 ? -32.726 4.617 32.789 1.00 91.44 89 GLU A CA 1
ATOM 737 C C . GLU A 1 89 ? -32.339 4.379 34.248 1.00 91.44 89 GLU A C 1
ATOM 739 O O . GLU A 1 89 ? -31.805 5.246 34.962 1.00 91.44 89 GLU A O 1
ATOM 744 N N . THR A 1 90 ? -32.557 3.146 34.684 1.00 93.69 90 THR A N 1
ATOM 745 C CA . THR A 1 90 ? -32.121 2.696 35.998 1.00 93.69 90 THR A CA 1
ATOM 746 C C . THR A 1 90 ? -30.593 2.649 36.073 1.00 93.69 90 THR A C 1
ATOM 748 O O . THR A 1 90 ? -29.875 2.568 35.075 1.00 93.69 90 THR A O 1
ATOM 751 N N . ASN A 1 91 ? -30.050 2.696 37.292 1.00 92.44 91 ASN A N 1
ATOM 752 C CA . ASN A 1 91 ? -28.608 2.518 37.471 1.00 92.44 91 ASN A CA 1
ATOM 753 C C . ASN A 1 91 ? -28.131 1.149 36.972 1.00 92.44 91 ASN A C 1
ATOM 755 O O . ASN A 1 91 ? -27.017 1.060 36.473 1.00 92.44 91 ASN A O 1
ATOM 759 N N . GLU A 1 92 ? -28.944 0.104 37.102 1.00 93.25 92 GLU A N 1
ATOM 760 C CA . GLU A 1 92 ? -28.581 -1.253 36.687 1.00 93.25 92 GLU A CA 1
ATOM 761 C C . GLU A 1 92 ? -28.447 -1.346 35.160 1.00 93.25 92 GLU A C 1
ATOM 763 O O . GLU A 1 92 ? -27.398 -1.768 34.674 1.00 93.25 92 GLU A O 1
ATOM 768 N N . GLU A 1 93 ? -29.416 -0.816 34.405 1.00 92.56 93 GLU A N 1
ATOM 769 C CA . GLU A 1 93 ? -29.360 -0.744 32.933 1.00 92.56 93 GLU A CA 1
ATOM 770 C C . GLU A 1 93 ? -28.139 0.050 32.434 1.00 92.56 93 GLU A C 1
ATOM 772 O O . GLU A 1 93 ? -27.471 -0.350 31.475 1.00 92.56 93 GLU A O 1
ATOM 777 N N . TYR A 1 94 ? -27.792 1.158 33.103 1.00 94.31 94 TYR A N 1
ATOM 778 C CA . TYR A 1 94 ? -26.576 1.913 32.785 1.00 94.31 94 TYR A CA 1
ATOM 779 C C . TYR A 1 94 ? -25.310 1.076 32.978 1.00 94.31 94 TYR A C 1
ATOM 781 O O . TYR A 1 94 ? -24.422 1.078 32.122 1.00 94.31 94 TYR A O 1
ATOM 789 N N . GLN A 1 95 ? -25.214 0.375 34.111 1.00 94.19 95 GLN A N 1
ATOM 790 C CA . GLN A 1 95 ? -24.038 -0.419 34.460 1.00 94.19 95 GLN A CA 1
ATOM 791 C C . GLN A 1 95 ? -23.842 -1.584 33.489 1.00 94.19 95 GLN A C 1
ATOM 793 O O . GLN A 1 95 ? -22.708 -1.856 33.096 1.00 94.19 95 GLN A O 1
ATOM 798 N N . GLU A 1 96 ? -24.921 -2.225 33.036 1.00 94.31 96 GLU A N 1
ATOM 799 C CA . GLU A 1 96 ? -24.848 -3.274 32.015 1.00 94.31 96 GLU A CA 1
ATOM 800 C C . GLU A 1 96 ? -24.302 -2.746 30.682 1.00 94.31 96 GLU A C 1
ATOM 802 O O . GLU A 1 96 ? -23.365 -3.328 30.127 1.00 94.31 96 GLU A O 1
ATOM 807 N N . ARG A 1 97 ? -24.804 -1.600 30.193 1.00 95.06 97 ARG A N 1
ATOM 808 C CA . ARG A 1 97 ? -24.271 -0.969 28.970 1.00 95.06 97 ARG A CA 1
ATOM 809 C C . ARG A 1 97 ? -22.822 -0.523 29.136 1.00 95.06 97 ARG A C 1
ATOM 811 O O . ARG A 1 97 ? -22.029 -0.673 28.209 1.00 95.06 97 ARG A O 1
ATOM 818 N N . ASN A 1 98 ? -22.461 0.021 30.301 1.00 94.94 98 ASN A N 1
ATOM 819 C CA . ASN A 1 98 ? -21.085 0.426 30.577 1.00 94.94 98 ASN A CA 1
ATOM 820 C C . ASN A 1 98 ? -20.138 -0.781 30.588 1.00 94.94 98 ASN A C 1
ATOM 822 O O . ASN A 1 98 ? -19.051 -0.704 30.022 1.00 94.94 98 ASN A O 1
ATOM 826 N N . LYS A 1 99 ? -20.570 -1.914 31.150 1.00 95.94 99 LYS A N 1
ATOM 827 C CA . LYS A 1 99 ? -19.803 -3.161 31.122 1.00 95.94 99 LYS A CA 1
ATOM 828 C C . LYS A 1 99 ? -19.608 -3.683 29.694 1.00 95.94 99 LYS A C 1
ATOM 830 O O . LYS A 1 99 ? -18.486 -4.009 29.324 1.00 95.94 99 LYS A O 1
ATOM 835 N N . ALA A 1 100 ? -20.663 -3.690 28.875 1.00 95.31 100 ALA A N 1
ATOM 836 C CA . ALA A 1 100 ? -20.557 -4.066 27.462 1.00 95.31 100 ALA A CA 1
ATOM 837 C C . ALA A 1 100 ? -19.580 -3.152 26.695 1.00 95.31 100 ALA A C 1
ATOM 839 O O . ALA A 1 100 ? -18.728 -3.634 25.952 1.00 95.31 100 ALA A O 1
ATOM 840 N N . TYR A 1 101 ? -19.633 -1.838 26.943 1.00 97.19 101 TYR A N 1
ATOM 841 C CA . TYR A 1 101 ? -18.670 -0.882 26.389 1.00 97.19 101 TYR A CA 1
ATOM 842 C C . TYR A 1 101 ? -17.223 -1.176 26.813 1.00 97.19 101 TYR A C 1
ATOM 844 O O . TYR A 1 101 ? -16.309 -1.046 25.999 1.00 97.19 101 TYR A O 1
ATOM 852 N N . GLU A 1 102 ? -16.982 -1.554 28.069 1.00 97.62 102 GLU A N 1
ATOM 853 C CA . GLU A 1 102 ? -15.640 -1.900 28.551 1.00 97.62 102 GLU A CA 1
ATOM 854 C C . GLU A 1 102 ? -15.084 -3.158 27.865 1.00 97.62 102 GLU A C 1
ATOM 856 O O . GLU A 1 102 ? -13.903 -3.181 27.494 1.00 97.62 102 GLU A O 1
ATOM 861 N N . ASP A 1 103 ? -15.931 -4.163 27.633 1.00 97.19 103 ASP A N 1
ATOM 862 C CA . ASP A 1 103 ? -15.576 -5.380 26.896 1.00 97.19 103 ASP A CA 1
ATOM 863 C C . ASP A 1 103 ? -15.267 -5.080 25.414 1.00 97.19 103 ASP A C 1
ATOM 865 O O . ASP A 1 103 ? -14.242 -5.529 24.878 1.00 97.19 103 ASP A O 1
ATOM 869 N N . ASP A 1 104 ? -16.076 -4.239 24.765 1.00 97.31 104 ASP A N 1
ATOM 870 C CA . ASP A 1 104 ? -15.825 -3.768 23.397 1.00 97.31 104 ASP A CA 1
ATOM 871 C C . ASP A 1 104 ? -14.545 -2.927 23.313 1.00 97.31 104 ASP A C 1
ATOM 873 O O . ASP A 1 104 ? -13.733 -3.093 22.399 1.00 97.31 104 ASP A O 1
ATOM 877 N N . LEU A 1 105 ? -14.302 -2.055 24.296 1.00 97.88 105 LEU A N 1
ATOM 878 C CA . LEU A 1 105 ? -13.092 -1.237 24.370 1.00 97.88 105 LEU A CA 1
ATOM 879 C C . LEU A 1 105 ? -11.842 -2.103 24.526 1.00 97.88 105 LEU A C 1
ATOM 881 O O . LEU A 1 105 ? -10.796 -1.787 23.952 1.00 97.88 105 LEU A O 1
ATOM 885 N N . LYS A 1 106 ? -11.925 -3.198 25.285 1.00 97.69 106 LYS A N 1
ATOM 886 C CA . LYS A 1 106 ? -10.833 -4.167 25.406 1.00 97.69 106 LYS A CA 1
ATOM 887 C C . LYS A 1 106 ? -10.538 -4.833 24.062 1.00 97.69 106 LYS A C 1
ATOM 889 O O . LYS A 1 106 ? -9.376 -4.880 23.659 1.00 97.69 106 LYS A O 1
ATOM 894 N N . SER A 1 107 ? -11.573 -5.272 23.349 1.00 97.00 107 SER A N 1
ATOM 895 C CA . SER A 1 107 ? -11.441 -5.853 22.006 1.00 97.00 107 SER A CA 1
ATOM 896 C C . SER A 1 107 ? -10.851 -4.853 21.006 1.00 97.00 107 SER A C 1
ATOM 898 O O . SER A 1 107 ? -9.936 -5.192 20.253 1.00 97.00 107 SER A O 1
ATOM 900 N N . TYR A 1 108 ? -11.293 -3.593 21.054 1.00 97.56 108 TYR A N 1
ATOM 901 C CA . TYR A 1 108 ? -10.764 -2.510 20.226 1.00 97.56 108 TYR A CA 1
ATOM 902 C C . TYR A 1 108 ? -9.282 -2.222 20.505 1.00 97.56 108 TYR A C 1
ATOM 904 O O . TYR A 1 108 ? -8.507 -2.019 19.568 1.00 97.56 108 TYR A O 1
ATOM 912 N N . LYS A 1 109 ? -8.849 -2.255 21.774 1.00 97.69 109 LYS A N 1
ATOM 913 C CA . LYS A 1 109 ? -7.427 -2.119 22.135 1.00 97.69 109 LYS A CA 1
ATOM 914 C C . LYS A 1 109 ? -6.591 -3.237 21.517 1.00 97.69 109 LYS A C 1
ATOM 916 O O . LYS A 1 109 ? -5.572 -2.945 20.904 1.00 97.69 109 LYS A O 1
ATOM 921 N N . THR A 1 110 ? -7.040 -4.491 21.613 1.00 96.44 110 THR A N 1
ATOM 922 C CA . THR A 1 110 ? -6.361 -5.630 20.975 1.00 96.44 110 THR A CA 1
ATOM 923 C C . THR A 1 110 ? -6.295 -5.472 19.456 1.00 96.44 110 THR A C 1
ATOM 925 O O . THR A 1 110 ? -5.221 -5.625 18.876 1.00 96.44 110 THR A O 1
ATOM 928 N N . PHE A 1 111 ? -7.410 -5.105 18.819 1.00 95.50 111 PHE A N 1
ATOM 929 C CA . PHE A 1 111 ? -7.457 -4.838 17.382 1.00 95.50 111 PHE A CA 1
ATOM 930 C C . PHE A 1 111 ? -6.485 -3.725 16.967 1.00 95.50 111 PHE A C 1
ATOM 932 O O . PHE A 1 111 ? -5.742 -3.892 16.000 1.00 95.50 111 PHE A O 1
ATOM 939 N N . THR A 1 112 ? -6.440 -2.625 17.722 1.00 96.06 112 THR A N 1
ATOM 940 C CA . THR A 1 112 ? -5.512 -1.512 17.481 1.00 96.06 112 THR A CA 1
ATOM 941 C C . THR A 1 112 ? -4.069 -1.987 17.594 1.00 96.06 112 THR A C 1
ATOM 943 O O . THR A 1 112 ? -3.284 -1.747 16.686 1.00 96.06 112 THR A O 1
ATOM 946 N N . THR A 1 113 ? -3.717 -2.722 18.653 1.00 95.50 113 THR A N 1
ATOM 947 C CA . THR A 1 113 ? -2.359 -3.255 18.830 1.00 95.50 113 THR A CA 1
ATOM 948 C C . THR A 1 113 ? -1.924 -4.128 17.653 1.00 95.50 113 THR A C 1
ATOM 950 O O . THR A 1 113 ? -0.820 -3.956 17.142 1.00 95.50 113 THR A O 1
ATOM 953 N N . TRP A 1 114 ? -2.775 -5.051 17.198 1.00 93.06 114 TRP A N 1
ATOM 954 C CA . TRP A 1 114 ? -2.448 -5.906 16.054 1.00 93.06 114 TRP A CA 1
ATOM 955 C C . TRP A 1 114 ? -2.341 -5.114 14.752 1.00 93.06 114 TRP A C 1
ATOM 957 O O . TRP A 1 114 ? -1.422 -5.348 13.973 1.00 93.06 114 TRP A O 1
ATOM 967 N N . SER A 1 115 ? -3.239 -4.151 14.544 1.00 93.12 115 SER A N 1
ATOM 968 C CA . SER A 1 115 ? -3.218 -3.289 13.361 1.00 93.12 115 SER A CA 1
ATOM 969 C C . SER A 1 115 ? -1.942 -2.451 13.307 1.00 93.12 115 SER A C 1
ATOM 971 O O . SER A 1 115 ? -1.290 -2.425 12.271 1.00 93.12 115 SER A O 1
ATOM 973 N N . MET A 1 116 ? -1.533 -1.829 14.419 1.00 94.81 116 MET A N 1
ATOM 974 C CA . MET A 1 116 ? -0.316 -1.008 14.457 1.00 94.81 116 MET A CA 1
ATOM 975 C C . MET A 1 116 ? 0.946 -1.838 14.211 1.00 94.81 116 MET A C 1
ATOM 977 O O . MET A 1 116 ? 1.789 -1.419 13.432 1.00 94.81 116 MET A O 1
ATOM 981 N N . ASN A 1 117 ? 1.033 -3.051 14.766 1.00 92.88 117 ASN A N 1
ATOM 982 C CA . ASN A 1 117 ? 2.152 -3.960 14.489 1.00 92.88 117 ASN A CA 1
ATOM 983 C C . ASN A 1 117 ? 2.239 -4.323 12.991 1.00 92.88 117 ASN A C 1
ATOM 985 O O . ASN A 1 117 ? 3.317 -4.309 12.400 1.00 92.88 117 ASN A O 1
ATOM 989 N N . ILE A 1 118 ? 1.098 -4.592 12.343 1.00 91.56 118 ILE A N 1
ATOM 990 C CA . ILE A 1 118 ? 1.060 -4.838 10.893 1.00 91.56 118 ILE A CA 1
ATOM 991 C C . ILE A 1 118 ? 1.505 -3.592 10.115 1.00 91.56 118 ILE A C 1
ATOM 993 O O . ILE A 1 118 ? 2.260 -3.732 9.157 1.00 91.56 118 ILE A O 1
ATOM 997 N N . ILE A 1 119 ? 1.061 -2.394 10.511 1.00 92.94 119 ILE A N 1
ATOM 998 C CA . ILE A 1 119 ? 1.436 -1.131 9.857 1.00 92.94 119 ILE A CA 1
ATOM 999 C C . ILE A 1 119 ? 2.932 -0.837 10.006 1.00 92.94 119 ILE A C 1
ATOM 1001 O O . ILE A 1 119 ? 3.564 -0.474 9.016 1.00 92.94 119 ILE A O 1
ATOM 1005 N N . GLU A 1 120 ? 3.517 -1.033 11.189 1.00 93.25 120 GLU A N 1
ATOM 1006 C CA . GLU A 1 120 ? 4.960 -0.870 11.418 1.00 93.25 120 GLU A CA 1
ATOM 1007 C C . GLU A 1 120 ? 5.758 -1.788 10.487 1.00 93.25 120 GLU A C 1
ATOM 1009 O O . GLU A 1 120 ? 6.564 -1.321 9.685 1.00 93.25 120 GLU A O 1
ATOM 1014 N N . ARG A 1 121 ? 5.435 -3.085 10.477 1.00 92.62 121 ARG A N 1
ATOM 1015 C CA . ARG A 1 121 ? 6.091 -4.057 9.591 1.00 92.62 121 ARG A CA 1
ATOM 1016 C C . ARG A 1 121 ? 5.883 -3.741 8.115 1.00 92.62 121 ARG A C 1
ATOM 1018 O O . ARG A 1 121 ? 6.789 -3.911 7.308 1.00 92.62 121 ARG A O 1
ATOM 1025 N N . LEU A 1 122 ? 4.685 -3.309 7.730 1.00 91.81 122 LEU A N 1
ATOM 1026 C CA . LEU A 1 122 ? 4.423 -2.921 6.349 1.00 91.81 122 LEU A CA 1
ATOM 1027 C C . LEU A 1 122 ? 5.268 -1.705 5.952 1.00 91.81 122 LEU A C 1
ATOM 1029 O O . LEU A 1 122 ? 5.770 -1.664 4.833 1.00 91.81 122 LEU A O 1
ATOM 1033 N N . THR A 1 123 ? 5.445 -0.750 6.865 1.00 92.12 123 THR A N 1
ATOM 1034 C CA . THR A 1 123 ? 6.275 0.442 6.656 1.00 92.12 123 THR A CA 1
ATOM 1035 C C . THR A 1 123 ? 7.738 0.061 6.451 1.00 92.12 123 THR A C 1
ATOM 1037 O O . THR A 1 123 ? 8.336 0.487 5.463 1.00 92.12 123 THR A O 1
ATOM 1040 N N . ASP A 1 124 ? 8.285 -0.802 7.308 1.00 94.00 124 ASP A N 1
ATOM 1041 C CA . ASP A 1 124 ? 9.660 -1.297 7.177 1.00 94.00 124 ASP A CA 1
ATOM 1042 C C . ASP A 1 124 ? 9.858 -2.044 5.850 1.00 94.00 124 ASP A C 1
ATOM 1044 O O . ASP A 1 124 ? 10.774 -1.746 5.079 1.00 94.00 124 ASP A O 1
ATOM 1048 N N . TRP A 1 125 ? 8.933 -2.949 5.518 1.00 93.69 125 TRP A N 1
ATOM 1049 C CA . TRP A 1 125 ? 8.970 -3.696 4.262 1.00 93.69 125 TRP A CA 1
ATOM 1050 C C . TRP A 1 125 ? 8.894 -2.784 3.028 1.00 93.69 125 TRP A C 1
ATOM 1052 O O . TRP A 1 125 ? 9.608 -3.008 2.048 1.00 93.69 125 TRP A O 1
ATOM 1062 N N . LEU A 1 126 ? 8.045 -1.749 3.062 1.00 92.56 126 LEU A N 1
ATOM 1063 C CA . LEU A 1 126 ? 7.949 -0.759 1.988 1.00 92.56 126 LEU A CA 1
ATOM 1064 C C . LEU A 1 126 ? 9.244 0.044 1.858 1.00 92.56 126 LEU A C 1
ATOM 1066 O O . LEU A 1 126 ? 9.689 0.271 0.734 1.00 92.56 126 LEU A O 1
ATOM 1070 N N . SER A 1 127 ? 9.869 0.435 2.970 1.00 94.00 127 SER A N 1
ATOM 1071 C CA . SER A 1 127 ? 11.157 1.137 2.950 1.00 94.00 127 SER A CA 1
ATOM 1072 C C . SER A 1 127 ? 12.227 0.300 2.247 1.00 94.00 127 SER A C 1
ATOM 1074 O O . SER A 1 127 ? 12.855 0.769 1.297 1.00 94.00 127 SER A O 1
ATOM 1076 N N . GLU A 1 128 ? 12.374 -0.969 2.638 1.00 93.75 128 GLU A N 1
ATOM 1077 C CA . GLU A 1 128 ? 13.316 -1.895 1.997 1.00 93.75 128 GLU A CA 1
ATOM 1078 C C . GLU A 1 128 ? 13.014 -2.093 0.502 1.00 93.75 128 GLU A C 1
ATOM 1080 O O . GLU A 1 128 ? 13.923 -2.185 -0.327 1.00 93.75 128 GLU A O 1
ATOM 1085 N N . LEU A 1 129 ? 11.730 -2.177 0.137 1.00 92.75 129 LEU A N 1
ATOM 1086 C CA . LEU A 1 129 ? 11.302 -2.287 -1.255 1.00 92.75 129 LEU A CA 1
ATOM 1087 C C . LEU A 1 129 ? 11.725 -1.052 -2.065 1.00 92.75 129 LEU A C 1
ATOM 1089 O O . LEU A 1 129 ? 12.258 -1.197 -3.167 1.00 92.75 129 LEU A O 1
ATOM 1093 N N . PHE A 1 130 ? 11.503 0.153 -1.535 1.00 92.94 130 PHE A N 1
ATOM 1094 C CA . PHE A 1 130 ? 11.876 1.396 -2.209 1.00 92.94 130 PHE A CA 1
ATOM 1095 C C . PHE A 1 130 ? 13.390 1.544 -2.365 1.00 92.94 130 PHE A C 1
ATOM 1097 O O . PHE A 1 130 ? 13.836 1.991 -3.425 1.00 92.94 130 PHE A O 1
ATOM 1104 N N . ASP A 1 131 ? 14.182 1.104 -1.387 1.00 94.81 131 ASP A N 1
ATOM 1105 C CA . ASP A 1 131 ? 15.642 1.077 -1.506 1.00 94.81 131 ASP A CA 1
ATOM 1106 C C . ASP A 1 131 ? 16.105 0.177 -2.660 1.00 94.81 131 ASP A C 1
ATOM 1108 O O . ASP A 1 131 ? 16.986 0.549 -3.443 1.00 94.81 131 ASP A O 1
ATOM 1112 N N . GLU A 1 132 ? 15.481 -0.989 -2.835 1.00 92.19 132 GLU A N 1
ATOM 1113 C CA . GLU A 1 132 ? 15.788 -1.880 -3.956 1.00 92.19 132 GLU A CA 1
ATOM 1114 C C . GLU A 1 132 ? 15.371 -1.304 -5.312 1.00 92.19 132 GLU A C 1
ATOM 1116 O O . GLU A 1 132 ? 16.144 -1.389 -6.272 1.00 92.19 132 GLU A O 1
ATOM 1121 N N . ILE A 1 133 ? 14.198 -0.668 -5.395 1.00 92.44 133 ILE A N 1
ATOM 1122 C CA . ILE A 1 133 ? 13.746 0.041 -6.604 1.00 92.44 133 ILE A CA 1
ATOM 1123 C C . ILE A 1 133 ? 14.727 1.170 -6.955 1.00 92.44 133 ILE A C 1
ATOM 1125 O O . ILE A 1 133 ? 15.143 1.310 -8.107 1.00 92.44 133 ILE A O 1
ATOM 1129 N N . MET A 1 134 ? 15.147 1.952 -5.961 1.00 93.94 134 MET A N 1
ATOM 1130 C CA . MET A 1 134 ? 16.093 3.051 -6.142 1.00 93.94 134 MET A CA 1
ATOM 1131 C C . MET A 1 134 ? 17.454 2.547 -6.637 1.00 93.94 134 MET A C 1
ATOM 1133 O O . MET A 1 134 ? 18.037 3.105 -7.570 1.00 93.94 134 MET A O 1
ATOM 1137 N N . ASN A 1 135 ? 17.959 1.462 -6.048 1.00 94.00 135 ASN A N 1
ATOM 1138 C CA . ASN A 1 135 ? 19.202 0.832 -6.485 1.00 94.00 135 ASN A CA 1
ATOM 1139 C C . ASN A 1 135 ? 19.092 0.276 -7.908 1.00 94.00 135 ASN A C 1
ATOM 1141 O O . ASN A 1 135 ? 20.034 0.406 -8.694 1.00 94.00 135 ASN A O 1
ATOM 1145 N N . PHE A 1 136 ? 17.940 -0.286 -8.276 1.00 91.56 136 PHE A N 1
ATOM 1146 C CA . PHE A 1 136 ? 17.677 -0.693 -9.649 1.00 91.56 136 PHE A CA 1
ATOM 1147 C C . PHE A 1 136 ? 17.743 0.491 -10.620 1.00 91.56 136 PHE A C 1
ATOM 1149 O O . PHE A 1 136 ? 18.459 0.391 -11.613 1.00 91.56 136 PHE A O 1
ATOM 1156 N N . PHE A 1 137 ? 17.095 1.625 -10.331 1.00 91.62 137 PHE A N 1
ATOM 1157 C CA . PHE A 1 137 ? 17.153 2.800 -11.211 1.00 91.62 137 PHE A CA 1
ATOM 1158 C C . PHE A 1 137 ? 18.566 3.372 -11.362 1.00 91.62 137 PHE A C 1
ATOM 1160 O O . PHE A 1 137 ? 18.973 3.698 -12.478 1.00 91.62 137 PHE A O 1
ATOM 1167 N N . LYS A 1 138 ? 19.353 3.419 -10.280 1.00 92.25 138 LYS A N 1
ATOM 1168 C CA . LYS A 1 138 ? 20.772 3.814 -10.345 1.00 92.25 138 LYS A CA 1
ATOM 1169 C C . LYS A 1 138 ? 21.565 2.902 -11.286 1.00 92.25 138 LYS A C 1
ATOM 1171 O O . LYS A 1 138 ? 22.302 3.388 -12.142 1.00 92.25 138 LYS A O 1
ATOM 1176 N N . ASN A 1 139 ? 21.383 1.588 -11.163 1.00 89.62 139 ASN A N 1
ATOM 1177 C CA . ASN A 1 139 ? 22.058 0.610 -12.017 1.00 89.62 139 ASN A CA 1
ATOM 1178 C C . ASN A 1 139 ? 21.575 0.681 -13.470 1.00 89.62 139 ASN A C 1
ATOM 1180 O O . ASN A 1 139 ? 22.386 0.618 -14.391 1.00 89.62 139 ASN A O 1
ATOM 1184 N N . LEU A 1 140 ? 20.269 0.851 -13.683 1.00 88.38 140 LEU A N 1
ATOM 1185 C CA . LEU A 1 140 ? 19.676 0.999 -15.008 1.00 88.38 140 LEU A CA 1
ATOM 1186 C C . LEU A 1 140 ? 20.264 2.210 -15.738 1.00 88.38 140 LEU A C 1
ATOM 1188 O O . LEU A 1 140 ? 20.661 2.095 -16.895 1.00 88.38 140 LEU A O 1
ATOM 1192 N N . TRP A 1 141 ? 20.401 3.342 -15.046 1.00 89.38 141 TRP A N 1
ATOM 1193 C CA . TRP A 1 141 ? 21.031 4.536 -15.601 1.00 89.38 141 TRP A CA 1
ATOM 1194 C C . TRP A 1 141 ? 22.480 4.296 -16.046 1.00 89.38 141 TRP A C 1
ATOM 1196 O O . TRP A 1 141 ? 22.868 4.713 -17.139 1.00 89.38 141 TRP A O 1
ATOM 1206 N N . ILE A 1 142 ? 23.270 3.580 -15.237 1.00 89.31 142 ILE A N 1
ATOM 1207 C CA . ILE A 1 142 ? 24.648 3.199 -15.587 1.00 89.31 142 ILE A CA 1
ATOM 1208 C C . ILE A 1 142 ? 24.659 2.336 -16.856 1.00 89.31 142 ILE A C 1
ATOM 1210 O O . ILE A 1 142 ? 25.413 2.624 -17.785 1.00 89.31 142 ILE A O 1
ATOM 1214 N N . LEU A 1 143 ? 23.798 1.316 -16.928 1.00 85.69 143 LEU A N 1
ATOM 1215 C CA . LEU A 1 143 ? 23.709 0.422 -18.088 1.00 85.69 143 LEU A CA 1
ATOM 1216 C C . LEU A 1 143 ? 23.339 1.172 -19.374 1.00 85.69 143 LEU A C 1
ATOM 1218 O O . LEU A 1 143 ? 23.964 0.941 -20.411 1.00 85.69 143 LEU A O 1
ATOM 1222 N N . ILE A 1 144 ? 22.376 2.098 -19.290 1.00 84.31 144 ILE A N 1
ATOM 1223 C CA . ILE A 1 144 ? 21.961 2.959 -20.406 1.00 84.31 144 ILE A CA 1
ATOM 1224 C C . ILE A 1 144 ? 23.134 3.823 -20.876 1.00 84.31 144 ILE A C 1
ATOM 1226 O O . ILE A 1 144 ? 23.453 3.834 -22.067 1.00 84.31 144 ILE A O 1
ATOM 1230 N N . LYS A 1 1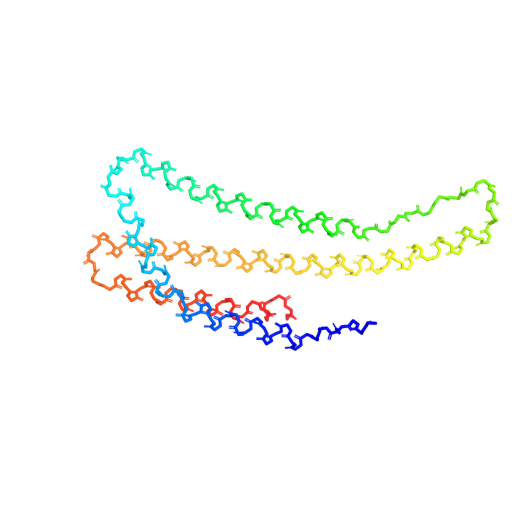45 ? 23.832 4.503 -19.956 1.00 86.56 145 LYS A N 1
ATOM 1231 C CA . LYS A 1 145 ? 24.992 5.343 -20.301 1.00 86.56 145 LYS A CA 1
ATOM 1232 C C . LYS A 1 145 ? 26.124 4.556 -20.952 1.00 86.56 145 LYS A C 1
ATOM 1234 O O . LYS A 1 145 ? 26.763 5.054 -21.877 1.00 86.56 145 LYS A O 1
ATOM 1239 N N . CYS A 1 146 ? 26.358 3.333 -20.491 1.00 85.50 146 CYS A N 1
ATOM 1240 C CA . CYS A 1 146 ? 27.387 2.453 -21.029 1.00 85.50 146 CYS A CA 1
ATOM 1241 C C . CYS A 1 146 ? 26.950 1.681 -22.289 1.00 85.50 146 CYS A C 1
ATOM 1243 O O . CYS A 1 146 ? 27.756 0.927 -22.828 1.00 85.50 146 CYS A O 1
ATOM 1245 N N . LYS A 1 147 ? 25.713 1.876 -22.781 1.00 78.25 147 LYS A N 1
ATOM 1246 C CA . LYS A 1 147 ? 25.146 1.213 -23.972 1.00 78.25 147 LYS A CA 1
ATOM 1247 C C . LYS A 1 147 ? 25.239 -0.322 -23.929 1.00 78.25 147 LYS A C 1
ATOM 1249 O O . LYS A 1 147 ? 25.438 -0.963 -24.961 1.00 78.25 147 LYS A O 1
ATOM 1254 N N . PHE A 1 148 ? 25.113 -0.921 -22.744 1.00 72.50 148 PHE A N 1
ATOM 1255 C CA . PHE A 1 148 ? 25.140 -2.380 -22.606 1.00 72.50 148 PHE A CA 1
ATOM 1256 C C . PHE A 1 148 ? 23.892 -3.020 -23.227 1.00 72.50 148 PHE A C 1
ATOM 1258 O O . PHE A 1 148 ? 22.778 -2.536 -23.038 1.00 72.50 148 PHE A O 1
ATOM 1265 N N . GLN A 1 149 ? 24.070 -4.150 -23.916 1.00 64.00 149 GLN A N 1
ATOM 1266 C CA . GLN A 1 149 ? 22.962 -4.919 -24.501 1.00 64.00 149 GLN A CA 1
ATOM 1267 C C . GLN A 1 149 ? 22.113 -5.656 -23.442 1.00 64.00 149 GLN A C 1
ATOM 1269 O O . GLN A 1 149 ? 20.962 -5.996 -23.703 1.00 64.00 149 GLN A O 1
ATOM 1274 N N . ASP A 1 150 ? 22.624 -5.826 -22.218 1.00 71.62 150 ASP A N 1
ATOM 1275 C CA . ASP A 1 150 ? 21.997 -6.639 -21.163 1.00 71.62 150 ASP A CA 1
ATOM 1276 C C . ASP A 1 150 ? 20.958 -5.903 -20.290 1.00 71.62 150 ASP A C 1
ATOM 1278 O O . ASP A 1 150 ? 20.572 -6.393 -19.224 1.00 71.62 150 ASP A O 1
ATOM 1282 N N . ILE A 1 151 ? 20.456 -4.738 -20.724 1.00 76.12 151 ILE A N 1
ATOM 1283 C CA . ILE A 1 151 ? 19.394 -3.995 -20.009 1.00 76.12 151 ILE A CA 1
ATOM 1284 C C . ILE A 1 151 ? 18.180 -4.896 -19.762 1.00 76.12 151 ILE A C 1
ATOM 1286 O O . ILE A 1 151 ? 17.621 -4.908 -18.665 1.00 76.12 151 ILE A O 1
ATOM 1290 N N . TYR A 1 152 ? 17.826 -5.707 -20.759 1.00 74.62 152 TYR A N 1
ATOM 1291 C CA . TYR A 1 152 ? 16.721 -6.651 -20.675 1.00 74.62 152 TYR A CA 1
ATOM 1292 C C . TYR A 1 152 ? 16.874 -7.650 -19.521 1.00 74.62 152 TYR A C 1
ATOM 1294 O O . TYR A 1 152 ? 15.974 -7.819 -18.696 1.00 74.62 152 TYR A O 1
ATOM 1302 N N . THR A 1 153 ? 18.045 -8.280 -19.430 1.00 79.12 153 THR A N 1
ATOM 1303 C CA . THR A 1 153 ? 18.376 -9.235 -18.369 1.00 79.12 153 THR A CA 1
ATOM 1304 C C . THR A 1 153 ? 18.326 -8.564 -16.996 1.00 79.12 153 THR A C 1
ATOM 1306 O O . THR A 1 153 ? 17.789 -9.132 -16.047 1.00 79.12 153 THR A O 1
ATOM 1309 N N . SER A 1 154 ? 18.813 -7.324 -16.888 1.00 81.12 154 SER A N 1
ATOM 1310 C CA . SER A 1 154 ? 18.762 -6.544 -15.645 1.00 81.12 154 SER A CA 1
ATOM 1311 C C . SER A 1 154 ? 17.326 -6.257 -15.186 1.00 81.12 154 SER A C 1
ATOM 1313 O O . SER A 1 154 ? 16.991 -6.491 -14.021 1.00 81.12 154 SER A O 1
ATOM 1315 N N . VAL A 1 155 ? 16.458 -5.816 -16.106 1.00 80.81 155 VAL A N 1
ATOM 1316 C CA . VAL A 1 155 ? 15.027 -5.577 -15.851 1.00 80.81 155 VAL A CA 1
ATOM 1317 C C . VAL A 1 155 ? 14.337 -6.861 -15.402 1.00 80.81 155 VAL A C 1
ATOM 1319 O O . VAL A 1 155 ? 13.647 -6.865 -14.384 1.00 80.81 155 VAL A O 1
ATOM 1322 N N . ARG A 1 156 ? 14.550 -7.970 -16.119 1.00 77.69 156 ARG A N 1
ATOM 1323 C CA . ARG A 1 156 ? 13.954 -9.263 -15.772 1.00 77.69 156 ARG A CA 1
ATOM 1324 C C . ARG A 1 156 ? 14.358 -9.710 -14.365 1.00 77.69 156 ARG A C 1
ATOM 1326 O O . ARG A 1 156 ? 13.488 -10.021 -13.556 1.00 77.69 156 ARG A O 1
ATOM 1333 N N . ASN A 1 157 ? 15.653 -9.679 -14.054 1.00 83.19 157 ASN A N 1
ATOM 1334 C CA . ASN A 1 157 ? 16.166 -10.061 -12.735 1.00 83.19 157 ASN A CA 1
ATOM 1335 C C . ASN A 1 157 ? 15.626 -9.150 -11.623 1.00 83.19 157 ASN A C 1
ATOM 1337 O O . ASN A 1 157 ? 15.457 -9.567 -10.479 1.00 83.19 157 ASN A O 1
ATOM 1341 N N . PHE A 1 158 ? 15.382 -7.873 -11.920 1.00 85.38 158 PHE A N 1
ATOM 1342 C CA . PHE A 1 158 ? 14.713 -6.969 -10.993 1.00 85.38 158 PHE A CA 1
ATOM 1343 C C . PHE A 1 158 ? 13.254 -7.372 -10.747 1.00 85.38 158 PHE A C 1
ATOM 1345 O O . PHE A 1 158 ? 12.876 -7.536 -9.590 1.00 85.38 158 PHE A O 1
ATOM 1352 N N . VAL A 1 159 ? 12.466 -7.617 -11.797 1.00 81.00 159 VAL A N 1
ATOM 1353 C CA . VAL A 1 159 ? 11.069 -8.068 -11.663 1.00 81.00 159 VAL A CA 1
ATOM 1354 C C . VAL A 1 159 ? 10.976 -9.373 -10.867 1.00 81.00 159 VAL A C 1
ATOM 1356 O O . VAL A 1 159 ? 10.135 -9.481 -9.975 1.00 81.00 159 VAL A O 1
ATOM 1359 N N . G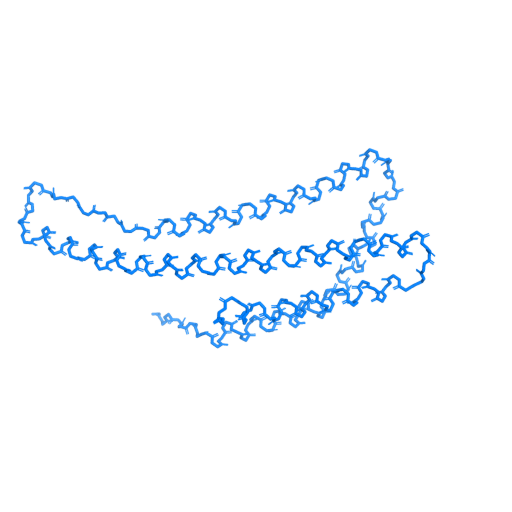LU A 1 160 ? 11.861 -10.339 -11.131 1.00 81.00 160 GLU A N 1
ATOM 1360 C CA . GLU A 1 160 ? 11.915 -11.607 -10.392 1.00 81.00 160 GLU A CA 1
ATOM 1361 C C . GLU A 1 160 ? 12.180 -11.383 -8.889 1.00 81.00 160 GLU A C 1
ATOM 1363 O O . GLU A 1 160 ? 11.450 -11.926 -8.057 1.00 81.00 160 GLU A O 1
ATOM 1368 N N . ARG A 1 161 ? 13.138 -10.512 -8.529 1.00 85.19 161 ARG A N 1
ATOM 1369 C CA . ARG A 1 161 ? 13.431 -10.148 -7.126 1.00 85.19 161 ARG A CA 1
ATOM 1370 C C . ARG A 1 161 ? 12.256 -9.466 -6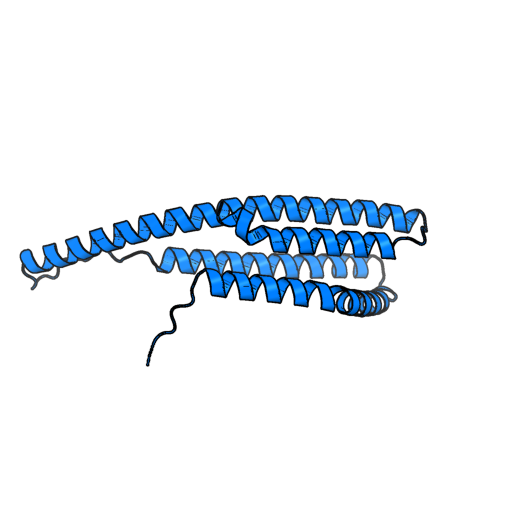.428 1.00 85.19 161 ARG A C 1
ATOM 1372 O O . ARG A 1 161 ? 11.919 -9.819 -5.298 1.00 85.19 161 ARG A O 1
ATOM 1379 N N . ILE A 1 162 ? 11.602 -8.521 -7.102 1.00 85.69 162 ILE A N 1
ATOM 1380 C CA . ILE A 1 162 ? 10.430 -7.831 -6.551 1.00 85.69 162 ILE A CA 1
ATOM 1381 C C . ILE A 1 162 ? 9.304 -8.835 -6.307 1.00 85.69 162 ILE A C 1
ATOM 1383 O O . ILE A 1 162 ? 8.731 -8.878 -5.217 1.00 85.69 162 ILE A O 1
ATOM 1387 N N . ALA A 1 163 ? 9.019 -9.698 -7.279 1.00 81.19 163 ALA A N 1
ATOM 1388 C CA . ALA A 1 163 ? 7.992 -10.715 -7.124 1.00 81.19 163 ALA A CA 1
ATOM 1389 C C . ALA A 1 163 ? 8.305 -11.697 -5.981 1.00 81.19 163 ALA A C 1
ATOM 1391 O O . ALA A 1 163 ? 7.402 -12.099 -5.242 1.00 81.19 163 ALA A O 1
ATOM 1392 N N . GLU A 1 164 ? 9.578 -12.047 -5.788 1.00 82.50 164 GLU A N 1
ATOM 1393 C CA . GLU A 1 164 ? 10.011 -12.838 -4.641 1.00 82.50 164 GLU A CA 1
ATOM 1394 C C . GLU A 1 164 ? 9.728 -12.118 -3.312 1.00 82.50 164 GLU A C 1
ATOM 1396 O O . GLU A 1 164 ? 9.116 -12.728 -2.429 1.00 82.50 164 GLU A O 1
ATOM 1401 N N . LYS A 1 165 ? 10.056 -10.825 -3.173 1.00 86.69 165 LYS A N 1
ATOM 1402 C CA . LYS A 1 165 ? 9.701 -10.043 -1.972 1.00 86.69 165 LYS A CA 1
ATOM 1403 C C . LYS A 1 165 ? 8.205 -10.067 -1.681 1.00 86.69 165 LYS A C 1
ATOM 1405 O O . LYS A 1 165 ? 7.807 -10.327 -0.545 1.00 86.69 165 LYS A O 1
ATOM 1410 N N . PHE A 1 166 ? 7.371 -9.849 -2.697 1.00 83.50 166 PHE A N 1
ATOM 1411 C CA . PHE A 1 166 ? 5.918 -9.932 -2.540 1.00 83.50 166 PHE A CA 1
ATOM 1412 C C . PHE A 1 166 ? 5.474 -11.331 -2.095 1.00 83.50 166 PHE A C 1
ATOM 1414 O O . PHE A 1 166 ? 4.636 -11.452 -1.204 1.00 83.50 166 PHE A O 1
ATOM 1421 N N . SER A 1 167 ? 6.076 -12.403 -2.622 1.00 80.12 167 SER A N 1
ATOM 1422 C CA . SER A 1 167 ? 5.772 -13.778 -2.188 1.00 80.12 167 SER A CA 1
ATOM 1423 C C . SER A 1 167 ? 6.065 -14.019 -0.694 1.00 80.12 167 SER A C 1
ATOM 1425 O O . SER A 1 167 ? 5.404 -14.835 -0.032 1.00 80.12 167 SER A O 1
ATOM 1427 N N . GLN A 1 168 ? 7.036 -13.282 -0.148 1.00 84.12 168 GLN A N 1
ATOM 1428 C CA . GLN A 1 168 ? 7.478 -13.364 1.241 1.00 84.12 168 GLN A CA 1
ATOM 1429 C C . GLN A 1 168 ? 6.725 -12.405 2.177 1.00 84.12 168 GLN A C 1
ATOM 1431 O O . GLN A 1 168 ? 6.761 -12.622 3.389 1.00 84.12 168 GLN A O 1
ATOM 1436 N N . LEU A 1 169 ? 5.971 -11.436 1.643 1.00 85.25 169 LEU A N 1
ATOM 1437 C CA . LEU A 1 169 ? 5.266 -10.403 2.412 1.00 85.25 169 LEU A CA 1
ATOM 1438 C C . LEU A 1 169 ? 4.400 -10.981 3.538 1.00 85.25 169 LEU A C 1
ATOM 1440 O O . LEU A 1 169 ? 4.502 -10.544 4.677 1.00 85.25 169 LEU A O 1
ATOM 1444 N N . HIS A 1 170 ? 3.608 -12.027 3.272 1.00 77.88 170 HIS A N 1
ATOM 1445 C CA . HIS A 1 170 ? 2.780 -12.634 4.324 1.00 77.88 170 HIS A CA 1
ATOM 1446 C C . HIS A 1 170 ? 3.613 -13.149 5.510 1.00 77.88 170 HIS A C 1
ATOM 1448 O O . HIS A 1 170 ? 3.181 -13.074 6.653 1.00 77.88 170 HIS A O 1
ATOM 1454 N N . LYS A 1 171 ? 4.811 -13.695 5.261 1.00 83.12 171 LYS A N 1
ATOM 1455 C CA . LYS A 1 171 ? 5.682 -14.154 6.350 1.00 83.12 171 LYS A CA 1
ATOM 1456 C C . LYS A 1 171 ? 6.245 -12.962 7.104 1.00 83.12 171 LYS A C 1
ATOM 1458 O O . LYS A 1 171 ? 6.355 -13.048 8.315 1.00 83.12 171 LYS A O 1
ATOM 1463 N N . TYR A 1 172 ? 6.584 -11.891 6.395 1.00 84.19 172 TYR A N 1
ATOM 1464 C CA . TYR A 1 172 ? 7.115 -10.670 6.988 1.00 84.19 172 TYR A CA 1
ATOM 1465 C C . TYR A 1 172 ? 6.093 -9.998 7.916 1.00 84.19 172 TYR A C 1
ATOM 1467 O O . TYR A 1 172 ? 6.425 -9.621 9.034 1.00 84.19 172 TYR A O 1
ATOM 1475 N N . LEU A 1 173 ? 4.827 -9.915 7.496 1.00 80.50 173 LEU A N 1
ATOM 1476 C CA . LEU A 1 173 ? 3.778 -9.247 8.273 1.00 80.50 173 LEU A CA 1
ATOM 1477 C C . LEU A 1 173 ? 3.317 -10.042 9.506 1.00 80.50 173 LEU A C 1
ATOM 1479 O O . LEU A 1 173 ? 2.877 -9.438 10.477 1.00 80.50 173 LEU A O 1
ATOM 1483 N N . PHE A 1 174 ? 3.405 -11.377 9.479 1.00 75.88 174 PHE A N 1
ATOM 1484 C CA . PHE A 1 174 ? 2.758 -12.241 10.480 1.00 75.88 174 PHE A CA 1
ATOM 1485 C C . PHE A 1 174 ? 3.700 -13.195 11.243 1.00 75.88 174 PHE A C 1
ATOM 1487 O O . PHE A 1 174 ? 3.205 -14.061 11.966 1.00 75.88 174 PHE A O 1
ATOM 1494 N N . ARG A 1 175 ? 5.028 -13.097 11.082 1.00 67.12 175 ARG A N 1
ATOM 1495 C CA . ARG A 1 175 ? 6.007 -13.843 11.905 1.00 67.12 175 ARG A CA 1
ATOM 1496 C C . ARG A 1 175 ? 6.535 -13.020 13.062 1.00 67.12 175 ARG A C 1
ATOM 1498 O O . ARG A 1 175 ? 6.425 -13.480 14.209 1.00 67.12 175 ARG A O 1
#

Foldseek 3Di:
DDDPDCDPVNVLVVLVVVLVVCLVCVLVVVVVVVVVVCVVCVPDDPVRVVVVVVVVVVVVVVVVVVVVVVLVCVLVVQQDDQDDDDPPDDPVVNVVVNVVNVVSNVVSVVVVVLSVLLVVLVVVLVVVLVVLVVVLVVVLVVCVVVVPPCSVVSVSVSSVVSSVSSNCSVVSRPD

Radius of gyration: 24.53 Å; chains: 1; bounding box: 62×41×66 Å

pLDDT: mean 85.01, std 13.68, range [32.44, 97.88]

Secondary structure (DSSP, 8-state):
-------HHHHHHHHHHHHHHHHHHHHHHHHHHHHHHHHHHHT--HHHHHHHHHHHHHHHHHHHHHHHHHHHHHHHTTPPPPP---TTS-HHHHHHHHHHHHHHHHHHHHHHHHHHHHHHHHHHHHHHHHHHHHHHHHHHHHHHHTT-TTHHHHHHHHHHHHHHHHHHHHHHHH-

Organism: NCBI:txid94023